Protein AF-A0A2R6EB31-F1 (afdb_monomer_lite)

Foldseek 3Di:
DEAEEEDLDVVVQVVCCVPDPHHYDYDDDDFDADDDPDPVVRQVNRLVRVCVVVVDHHHYD

Secondary structure (DSSP, 8-state):
--EEEE-S-HHHHHHHHHH-SS-EEEE---------S-HHHHHHHHHHHHHHHHSS--B--

Radius of gyration: 11.49 Å; chains: 1; bounding box: 21×27×28 Å

pLDDT: mean 97.03, std 2.13, range [83.0, 98.38]

Structure (mmCIF, N/CA/C/O backbone):
data_AF-A0A2R6EB31-F1
#
_entry.id   AF-A0A2R6EB31-F1
#
loop_
_atom_site.group_PDB
_atom_site.id
_atom_site.type_symbol
_atom_site.label_atom_id
_atom_site.label_alt_id
_atom_site.label_comp_id
_atom_site.label_asym_id
_atom_site.label_entity_id
_atom_site.label_seq_id
_atom_site.pdbx_PDB_ins_code
_atom_site.Cartn_x
_atom_site.Cartn_y
_atom_site.Cartn_z
_atom_site.occupancy
_atom_site.B_iso_or_equiv
_atom_site.auth_seq_id
_atom_site.auth_comp_id
_atom_site.auth_asym_id
_atom_site.auth_atom_id
_atom_site.pdbx_PDB_model_num
ATOM 1 N N . MET A 1 1 ? -13.514 4.801 9.509 1.00 83.00 1 MET A N 1
ATOM 2 C CA . MET A 1 1 ? -12.773 3.528 9.395 1.00 83.00 1 MET A CA 1
ATOM 3 C C . MET A 1 1 ? -11.335 3.879 9.056 1.00 83.00 1 MET A C 1
ATOM 5 O O . MET A 1 1 ? -11.144 4.790 8.260 1.00 83.00 1 MET A O 1
ATOM 9 N N . THR A 1 2 ? -10.355 3.243 9.691 1.00 94.00 2 THR A N 1
ATOM 10 C CA . THR A 1 2 ? -8.931 3.494 9.418 1.00 94.00 2 THR A CA 1
ATOM 11 C C . THR A 1 2 ? -8.492 2.725 8.174 1.00 94.00 2 THR A C 1
ATOM 13 O O . THR A 1 2 ? -8.867 1.566 8.004 1.00 94.00 2 THR A O 1
ATOM 16 N N . LEU A 1 3 ? -7.714 3.367 7.303 1.00 97.12 3 LEU A N 1
ATOM 17 C CA . LEU A 1 3 ? -7.096 2.744 6.137 1.00 97.12 3 LEU A CA 1
ATOM 18 C C . LEU A 1 3 ? -5.730 2.178 6.534 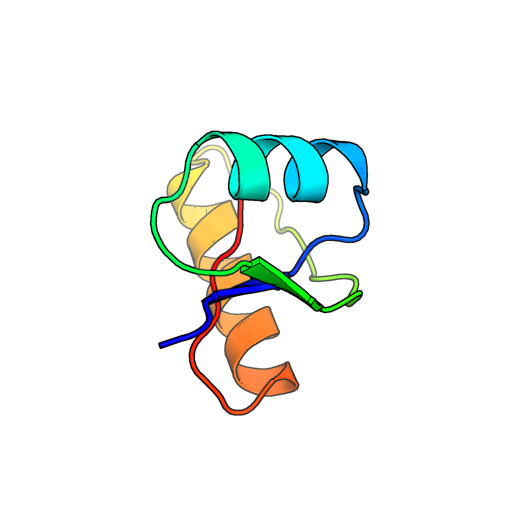1.00 97.12 3 LEU A C 1
ATOM 20 O O . LEU A 1 3 ? -4.873 2.918 7.015 1.00 97.12 3 LEU A O 1
ATOM 24 N N . ARG A 1 4 ? -5.507 0.881 6.308 1.00 98.00 4 ARG A N 1
ATOM 25 C CA . ARG A 1 4 ? -4.174 0.278 6.432 1.00 98.00 4 ARG A CA 1
ATOM 26 C C . ARG A 1 4 ? -3.430 0.396 5.114 1.00 98.00 4 ARG A C 1
ATOM 28 O O . ARG A 1 4 ? -3.825 -0.224 4.128 1.00 98.00 4 ARG A O 1
ATOM 35 N N . PHE A 1 5 ? -2.369 1.190 5.105 1.00 98.38 5 PHE A N 1
ATOM 36 C CA . PHE A 1 5 ? -1.526 1.402 3.940 1.00 98.38 5 PHE A CA 1
ATOM 37 C C . PHE A 1 5 ? -0.272 0.538 4.032 1.00 98.38 5 PHE A C 1
ATOM 39 O O . PHE A 1 5 ? 0.558 0.737 4.921 1.00 98.38 5 PHE A O 1
ATOM 46 N N . VAL A 1 6 ? -0.148 -0.429 3.122 1.00 98.38 6 VAL A N 1
ATOM 47 C CA . VAL A 1 6 ? 0.997 -1.342 3.091 1.00 98.38 6 VAL A CA 1
ATOM 48 C C . VAL A 1 6 ? 2.132 -0.716 2.301 1.00 98.38 6 VAL A C 1
ATOM 50 O O . VAL A 1 6 ? 2.066 -0.602 1.077 1.00 98.38 6 VAL A O 1
ATOM 53 N N . THR A 1 7 ? 3.158 -0.269 3.016 1.00 97.62 7 THR A N 1
ATOM 54 C CA . THR A 1 7 ? 4.344 0.354 2.430 1.00 97.62 7 THR A CA 1
ATOM 55 C C . THR A 1 7 ? 5.470 0.397 3.455 1.00 97.62 7 THR A C 1
ATOM 57 O O . THR A 1 7 ? 5.247 0.677 4.634 1.00 97.62 7 THR A O 1
ATOM 60 N N . THR A 1 8 ? 6.695 0.183 2.989 1.00 96.75 8 THR A N 1
ATOM 61 C CA . THR A 1 8 ? 7.927 0.390 3.764 1.00 96.75 8 THR A CA 1
ATOM 62 C C . THR A 1 8 ? 8.411 1.848 3.674 1.00 96.75 8 THR A C 1
ATOM 64 O O . THR A 1 8 ? 9.305 2.261 4.408 1.00 96.75 8 THR A O 1
ATOM 67 N N . ASN A 1 9 ? 7.823 2.664 2.783 1.00 97.06 9 ASN A N 1
ATOM 68 C CA . ASN A 1 9 ? 8.237 4.045 2.531 1.00 97.06 9 ASN A CA 1
ATOM 69 C C . ASN A 1 9 ? 7.500 5.035 3.462 1.00 97.06 9 ASN A C 1
ATOM 71 O O . ASN A 1 9 ? 6.317 5.316 3.233 1.00 97.06 9 ASN A O 1
ATOM 75 N N . PRO A 1 10 ? 8.184 5.650 4.449 1.00 96.56 10 PRO A N 1
ATOM 76 C CA . PRO A 1 10 ? 7.559 6.599 5.373 1.00 96.56 10 PRO A CA 1
ATOM 77 C C . PRO A 1 10 ? 7.105 7.901 4.692 1.00 96.56 10 PRO A C 1
ATOM 79 O O . PRO A 1 10 ? 6.183 8.559 5.173 1.00 96.56 10 PRO A O 1
ATOM 82 N N . GLY A 1 11 ? 7.710 8.268 3.557 1.00 98.12 11 GLY A N 1
ATOM 83 C CA . GLY A 1 11 ? 7.296 9.411 2.745 1.00 98.12 11 GLY A CA 1
ATOM 84 C C . GLY A 1 11 ? 5.887 9.231 2.182 1.00 98.12 11 GLY A C 1
ATOM 85 O O . GLY A 1 11 ? 5.054 10.117 2.357 1.00 98.12 11 GLY A O 1
ATOM 86 N N . LYS A 1 12 ? 5.584 8.045 1.631 1.00 97.50 12 LYS A N 1
ATOM 87 C CA . LYS A 1 12 ? 4.235 7.708 1.144 1.00 97.50 12 LYS A CA 1
ATOM 88 C C . LYS A 1 12 ? 3.200 7.746 2.272 1.00 97.50 12 LYS A C 1
ATOM 90 O O . LYS A 1 12 ? 2.092 8.231 2.080 1.00 97.50 12 LYS A O 1
ATOM 95 N N . VAL A 1 13 ? 3.555 7.271 3.469 1.00 98.06 13 VAL A N 1
ATOM 96 C CA . VAL A 1 13 ? 2.655 7.319 4.638 1.00 98.06 13 VAL A CA 1
ATOM 97 C C . VAL A 1 13 ? 2.323 8.757 5.018 1.00 98.06 13 VAL A C 1
ATOM 99 O O . VAL A 1 13 ? 1.168 9.063 5.314 1.00 98.06 13 VAL A O 1
ATOM 102 N N . ARG A 1 14 ? 3.324 9.643 5.014 1.00 98.19 14 ARG A N 1
ATOM 103 C CA . ARG A 1 14 ? 3.123 11.067 5.286 1.00 98.19 14 ARG A CA 1
ATOM 104 C C . ARG A 1 14 ? 2.190 11.697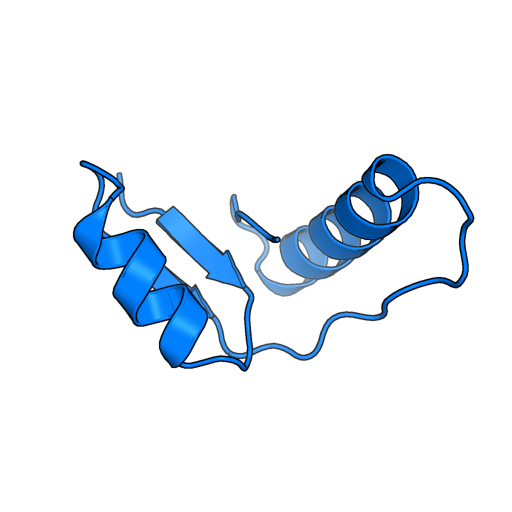 4.247 1.00 98.19 14 ARG A C 1
ATOM 106 O O . ARG A 1 14 ? 1.200 12.299 4.642 1.00 98.19 14 ARG A O 1
ATOM 113 N N . GLU A 1 15 ? 2.447 11.488 2.959 1.00 98.19 15 GLU A N 1
ATOM 114 C CA . GLU A 1 15 ? 1.594 11.999 1.873 1.00 98.19 15 GLU A CA 1
ATOM 115 C C . GLU A 1 15 ? 0.155 11.469 1.970 1.00 98.19 15 GLU A C 1
ATOM 117 O O . GLU A 1 15 ? -0.803 12.236 1.885 1.00 98.19 15 GLU A O 1
ATOM 122 N N . ALA A 1 16 ? -0.026 10.173 2.239 1.00 97.75 16 ALA A N 1
ATOM 123 C CA . ALA A 1 16 ? -1.352 9.581 2.405 1.00 97.75 16 ALA A CA 1
ATOM 124 C C . ALA A 1 16 ? -2.126 10.210 3.577 1.00 97.75 16 ALA A C 1
ATOM 126 O O . ALA A 1 16 ? -3.322 10.459 3.457 1.00 97.75 16 ALA A O 1
ATOM 127 N N . ARG A 1 17 ? -1.452 10.506 4.696 1.00 97.88 17 ARG A N 1
ATOM 128 C CA . ARG A 1 17 ? -2.058 11.197 5.849 1.00 97.88 17 ARG A CA 1
ATOM 129 C C . ARG A 1 17 ? -2.406 12.655 5.559 1.00 97.88 17 ARG A C 1
ATOM 131 O O . ARG A 1 17 ? -3.358 13.163 6.139 1.00 97.88 17 ARG A O 1
ATOM 138 N N . GLU A 1 18 ? -1.636 13.323 4.703 1.00 98.31 18 GLU A N 1
ATOM 139 C CA . GLU A 1 18 ? -1.888 14.708 4.289 1.00 98.31 18 GLU A CA 1
ATOM 140 C C . GLU A 1 18 ? -3.084 14.805 3.327 1.00 98.31 18 GLU A C 1
ATOM 142 O O . GLU A 1 18 ? -3.847 15.769 3.387 1.00 98.31 18 GLU A O 1
ATOM 147 N N . HIS 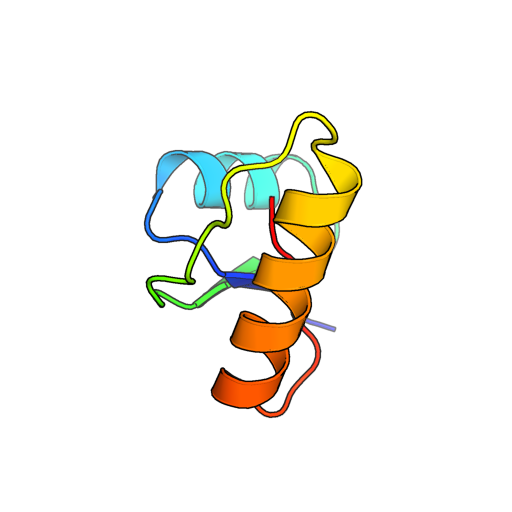A 1 19 ? -3.273 13.808 2.457 1.00 97.62 19 HIS A N 1
ATOM 148 C CA . HIS A 1 19 ? -4.254 13.872 1.370 1.00 97.62 19 HIS A CA 1
ATOM 149 C C . HIS A 1 19 ? -5.555 13.093 1.607 1.00 97.62 19 HIS A C 1
ATOM 151 O O . HIS A 1 19 ? -6.580 13.435 1.012 1.00 97.62 19 HIS A O 1
ATOM 157 N N . LEU A 1 20 ? -5.558 12.053 2.443 1.00 96.38 20 LEU A N 1
ATOM 158 C CA . LEU A 1 20 ? -6.752 11.244 2.695 1.00 96.38 20 LEU A CA 1
ATOM 159 C C . LEU A 1 20 ? -7.514 11.754 3.921 1.00 96.38 20 LEU A C 1
ATOM 161 O O . LEU A 1 20 ? -6.956 11.940 4.995 1.00 96.38 20 LEU A O 1
ATOM 165 N N . ALA A 1 21 ? -8.833 11.907 3.781 1.00 96.19 21 ALA A N 1
ATOM 166 C CA . ALA A 1 21 ? -9.703 12.325 4.884 1.00 96.19 21 ALA A CA 1
ATOM 167 C C . ALA A 1 21 ? -9.859 11.250 5.979 1.00 96.19 21 ALA A C 1
ATOM 169 O O . ALA A 1 21 ? -10.270 11.549 7.099 1.00 96.19 21 ALA A O 1
ATOM 170 N N . SER A 1 22 ? -9.579 9.985 5.649 1.00 96.62 22 SER A N 1
ATOM 171 C CA . SER A 1 22 ? -9.627 8.877 6.607 1.00 96.62 22 SER A CA 1
ATOM 172 C C . SER A 1 22 ? -8.271 8.699 7.296 1.00 96.62 22 SER A C 1
ATOM 174 O O . SER A 1 22 ? -7.247 8.851 6.632 1.00 96.62 22 SER A O 1
ATOM 176 N N . PRO A 1 23 ? -8.234 8.310 8.585 1.00 97.50 23 PRO A N 1
ATOM 177 C CA . PRO A 1 23 ? -6.982 7.982 9.262 1.00 97.50 23 PRO A CA 1
ATOM 178 C C . PRO A 1 23 ? -6.200 6.902 8.507 1.00 97.50 23 PRO A C 1
ATOM 180 O O . PRO A 1 23 ? -6.797 5.933 8.033 1.00 97.50 23 PRO A O 1
ATOM 183 N N . VAL A 1 24 ? -4.874 7.055 8.432 1.00 98.12 24 VAL A N 1
ATOM 184 C CA . VAL A 1 24 ? -3.968 6.107 7.766 1.00 98.12 24 VAL A CA 1
ATOM 185 C C . VAL A 1 24 ? -2.994 5.499 8.774 1.00 98.12 24 VAL A C 1
ATOM 187 O O . VAL A 1 24 ? -2.168 6.199 9.378 1.00 98.12 24 VAL A O 1
ATOM 190 N N . GLU A 1 25 ? -3.058 4.179 8.904 1.00 97.81 25 GLU A N 1
ATOM 191 C CA . GLU A 1 25 ? -2.095 3.360 9.636 1.00 97.81 25 GLU A CA 1
ATOM 192 C C . GLU A 1 25 ? -1.146 2.678 8.654 1.00 97.81 25 GLU A C 1
ATOM 194 O O . GLU A 1 25 ? -1.575 2.098 7.658 1.00 97.81 25 GLU A O 1
ATOM 199 N N . GLN A 1 26 ? 0.155 2.757 8.931 1.00 98.12 26 GLN A N 1
ATOM 200 C CA . GLN A 1 26 ? 1.155 2.052 8.141 1.00 98.12 26 GLN A CA 1
ATOM 201 C C . GLN A 1 26 ? 1.168 0.580 8.545 1.00 98.12 26 GLN A C 1
ATOM 203 O O . GLN A 1 26 ? 1.260 0.263 9.731 1.00 98.12 26 GLN A O 1
ATOM 208 N N . LEU A 1 27 ? 1.139 -0.302 7.553 1.00 98.12 27 LEU A N 1
ATOM 209 C CA . LEU A 1 27 ? 1.526 -1.694 7.711 1.00 98.12 27 LEU A CA 1
ATOM 210 C C . LEU A 1 27 ? 2.870 -1.889 7.011 1.00 98.12 27 LEU A C 1
ATOM 212 O O . LEU A 1 27 ? 2.954 -1.832 5.784 1.00 98.12 27 LEU A O 1
ATOM 216 N N . ASP A 1 28 ? 3.917 -2.079 7.805 1.00 97.38 28 ASP A N 1
ATOM 217 C CA . ASP A 1 28 ? 5.270 -2.301 7.304 1.00 97.38 28 ASP A CA 1
ATOM 218 C C . ASP A 1 28 ? 5.426 -3.767 6.882 1.00 97.38 28 ASP A C 1
ATOM 220 O O . ASP A 1 28 ? 5.705 -4.652 7.692 1.00 97.38 28 ASP A O 1
ATOM 224 N N . PHE A 1 29 ? 5.128 -4.035 5.613 1.00 96.69 29 PHE A N 1
ATOM 225 C CA . PHE A 1 29 ? 5.240 -5.356 5.013 1.00 96.69 29 PHE A CA 1
ATOM 226 C C . PHE A 1 29 ? 5.792 -5.233 3.596 1.00 96.69 29 PHE A C 1
ATOM 228 O O . PHE A 1 29 ? 5.235 -4.517 2.760 1.00 96.69 29 PHE A O 1
ATOM 235 N N . ASP A 1 30 ? 6.880 -5.956 3.335 1.00 95.44 30 ASP A N 1
ATOM 236 C CA . ASP A 1 30 ? 7.510 -6.013 2.022 1.00 95.44 30 ASP A CA 1
ATOM 237 C C . ASP A 1 30 ? 6.722 -6.950 1.100 1.00 95.44 30 ASP A C 1
ATOM 239 O O . ASP A 1 30 ? 6.727 -8.178 1.231 1.00 95.44 30 ASP A O 1
ATOM 243 N N . THR A 1 31 ? 5.957 -6.349 0.198 1.00 93.75 31 THR A N 1
ATOM 244 C CA . THR A 1 31 ? 5.100 -7.062 -0.747 1.00 93.75 31 THR A CA 1
ATOM 245 C C . THR A 1 31 ? 5.860 -7.401 -2.027 1.00 93.75 31 THR A C 1
ATOM 247 O O . THR A 1 31 ? 6.516 -6.518 -2.576 1.00 93.75 31 THR A O 1
ATOM 250 N N . PRO A 1 32 ? 5.694 -8.610 -2.592 1.00 93.94 32 PRO A N 1
ATOM 251 C CA . PRO A 1 32 ? 6.302 -8.944 -3.874 1.00 93.94 32 PRO A CA 1
ATOM 252 C C . PRO A 1 32 ? 5.726 -8.078 -5.002 1.00 93.94 32 PRO A C 1
ATOM 254 O O . PRO A 1 32 ? 4.505 -7.989 -5.168 1.00 93.94 32 PRO A O 1
ATOM 257 N N . GLU A 1 33 ? 6.609 -7.497 -5.812 1.00 94.25 33 GLU A N 1
ATOM 258 C CA . GLU A 1 33 ? 6.261 -6.738 -7.014 1.00 94.25 33 GLU A CA 1
ATOM 259 C C . GLU A 1 33 ? 6.707 -7.514 -8.255 1.00 94.25 33 GLU A C 1
ATOM 261 O O . GLU A 1 33 ? 7.893 -7.760 -8.488 1.00 94.25 33 GLU A O 1
ATOM 266 N N . ILE A 1 34 ? 5.728 -7.960 -9.039 1.00 97.25 34 ILE A N 1
ATOM 267 C CA . ILE A 1 34 ? 5.987 -8.672 -10.290 1.00 97.25 34 ILE A CA 1
ATOM 268 C C . ILE A 1 34 ? 6.527 -7.711 -11.350 1.00 97.25 34 ILE A C 1
ATOM 270 O O . ILE A 1 34 ? 6.180 -6.534 -11.373 1.00 97.25 34 ILE A O 1
ATOM 274 N N . GLN A 1 35 ? 7.324 -8.236 -12.277 1.00 97.94 35 GLN A N 1
ATOM 275 C CA . GLN A 1 35 ? 7.661 -7.509 -13.497 1.00 97.94 35 GLN A CA 1
ATOM 276 C C . GLN A 1 35 ? 6.459 -7.556 -14.446 1.00 97.94 35 GLN A C 1
ATOM 278 O O . GLN A 1 35 ? 6.024 -8.639 -14.840 1.00 97.94 35 GLN A O 1
ATOM 283 N N . ALA A 1 36 ? 5.911 -6.395 -14.791 1.00 97.50 36 ALA A N 1
ATOM 284 C CA . ALA A 1 36 ? 4.809 -6.247 -15.734 1.00 97.50 36 ALA A CA 1
ATOM 285 C C . ALA A 1 36 ? 4.882 -4.870 -16.408 1.00 97.50 36 ALA A C 1
ATOM 287 O O . ALA A 1 36 ? 5.388 -3.917 -15.820 1.00 97.50 36 ALA A O 1
ATOM 288 N N . GLU A 1 37 ? 4.361 -4.762 -17.630 1.00 97.44 37 GLU A N 1
ATOM 289 C CA . GLU A 1 37 ? 4.293 -3.483 -18.358 1.00 97.44 37 GLU A CA 1
ATOM 290 C C . GLU A 1 37 ? 3.157 -2.577 -17.851 1.00 97.44 37 GLU A C 1
ATOM 292 O O . GLU A 1 37 ? 3.217 -1.360 -18.004 1.00 97.44 37 GLU A O 1
ATOM 297 N N . ASP A 1 38 ? 2.132 -3.166 -17.229 1.00 97.31 38 ASP A N 1
ATOM 298 C CA . ASP A 1 38 ? 0.988 -2.454 -16.662 1.00 97.31 38 ASP A CA 1
ATOM 299 C C . ASP A 1 38 ? 1.137 -2.270 -15.146 1.00 97.31 38 ASP A C 1
ATOM 301 O O . ASP A 1 38 ? 1.216 -3.243 -14.388 1.00 97.31 38 ASP A O 1
ATOM 305 N N . LEU A 1 39 ? 1.092 -1.014 -14.692 1.00 96.88 39 LEU A N 1
ATOM 306 C CA . LEU A 1 39 ? 1.103 -0.673 -13.267 1.00 96.88 39 LEU A CA 1
ATOM 307 C C . LEU A 1 39 ? -0.112 -1.255 -12.534 1.00 96.88 39 LEU A C 1
ATOM 309 O O . LEU A 1 39 ? 0.004 -1.645 -11.371 1.00 96.88 39 LEU A O 1
ATOM 313 N N . GLY A 1 40 ? -1.260 -1.372 -13.211 1.00 97.75 40 GLY A N 1
ATOM 314 C CA . GLY A 1 40 ? -2.457 -1.992 -12.648 1.00 97.75 40 GLY A CA 1
ATOM 315 C C . GLY A 1 40 ? -2.222 -3.450 -12.250 1.00 97.75 40 GLY A C 1
ATOM 316 O O . GLY A 1 40 ? -2.610 -3.866 -11.156 1.00 97.75 40 GLY A O 1
ATOM 317 N N . ALA A 1 41 ? -1.527 -4.220 -13.089 1.00 98.06 41 ALA A N 1
ATOM 318 C CA . ALA A 1 41 ? -1.143 -5.598 -12.799 1.00 98.06 41 ALA A CA 1
ATOM 319 C C . ALA A 1 41 ? -0.193 -5.704 -11.592 1.00 98.06 41 ALA A C 1
ATOM 321 O O . ALA A 1 41 ? -0.401 -6.569 -10.732 1.00 98.06 41 ALA A O 1
ATOM 322 N N . VAL A 1 42 ? 0.799 -4.810 -11.489 1.00 98.06 42 VAL A N 1
ATOM 323 C CA . VAL A 1 42 ? 1.720 -4.749 -10.338 1.00 98.06 42 VAL A CA 1
ATOM 324 C C . VAL A 1 42 ? 0.943 -4.454 -9.053 1.00 98.06 42 VAL A C 1
ATOM 326 O O . VAL A 1 42 ? 1.002 -5.238 -8.101 1.00 98.06 42 VAL A O 1
ATOM 329 N N . ALA A 1 43 ? 0.133 -3.391 -9.050 1.00 97.69 43 ALA A N 1
ATOM 330 C CA . ALA A 1 43 ? -0.662 -2.980 -7.896 1.00 97.69 43 ALA A CA 1
ATOM 331 C C . ALA A 1 43 ? -1.677 -4.055 -7.477 1.00 97.69 43 ALA A C 1
ATOM 333 O O . ALA A 1 43 ? -1.823 -4.350 -6.290 1.00 97.69 43 ALA A O 1
ATOM 334 N N . ALA A 1 44 ? -2.347 -4.711 -8.429 1.00 98.00 44 ALA A N 1
ATOM 335 C CA . ALA A 1 44 ? -3.296 -5.782 -8.136 1.00 98.00 44 ALA A CA 1
ATOM 336 C C . ALA A 1 44 ? -2.615 -7.014 -7.522 1.00 98.00 44 ALA A C 1
ATOM 338 O O . ALA A 1 44 ? -3.168 -7.634 -6.607 1.00 98.00 44 ALA A O 1
ATOM 339 N N . HIS A 1 45 ? -1.422 -7.385 -7.998 1.00 98.19 45 HIS A N 1
ATOM 340 C CA . HIS A 1 45 ? -0.653 -8.478 -7.406 1.00 98.19 45 HIS A CA 1
ATOM 341 C C . HIS A 1 45 ? -0.230 -8.134 -5.972 1.00 98.19 45 HIS A C 1
ATOM 343 O O . HIS A 1 45 ? -0.488 -8.910 -5.043 1.00 98.19 45 HIS A O 1
ATOM 349 N N . LYS A 1 46 ? 0.331 -6.933 -5.798 1.00 97.94 46 LYS A N 1
ATOM 350 C CA . LYS A 1 46 ? 0.749 -6.360 -4.517 1.00 97.94 46 LYS A CA 1
ATOM 351 C C . LYS A 1 46 ? -0.396 -6.339 -3.503 1.00 97.94 46 LYS A C 1
ATOM 353 O O . LYS A 1 46 ? -0.267 -6.897 -2.414 1.00 97.94 46 LYS A O 1
ATOM 358 N N . ALA A 1 47 ? -1.560 -5.812 -3.890 1.00 97.94 47 ALA A N 1
ATOM 359 C CA . ALA A 1 47 ? -2.756 -5.726 -3.051 1.00 97.94 47 ALA A CA 1
ATOM 360 C C . ALA A 1 47 ? -3.251 -7.103 -2.593 1.00 97.94 47 ALA A C 1
ATOM 362 O O . ALA A 1 47 ? -3.624 -7.281 -1.436 1.00 97.94 47 ALA A O 1
ATOM 363 N N . ARG A 1 48 ? -3.227 -8.110 -3.477 1.00 98.06 48 ARG A N 1
ATOM 364 C CA . ARG A 1 48 ? -3.638 -9.477 -3.121 1.00 98.06 48 ARG A CA 1
ATOM 365 C C . ARG A 1 48 ? -2.679 -10.113 -2.117 1.00 98.06 48 ARG A C 1
ATOM 367 O O . ARG A 1 48 ? -3.136 -10.829 -1.230 1.00 98.06 48 ARG A O 1
ATOM 374 N N . ALA A 1 49 ? -1.371 -9.889 -2.256 1.00 98.12 49 ALA A N 1
ATOM 375 C CA . ALA A 1 49 ? -0.383 -10.363 -1.289 1.00 98.12 49 ALA A CA 1
ATOM 376 C C . ALA A 1 49 ? -0.550 -9.667 0.068 1.00 98.12 49 ALA A C 1
ATOM 378 O O . ALA A 1 49 ? -0.648 -10.343 1.091 1.00 98.12 49 ALA A O 1
ATOM 379 N N . ALA A 1 50 ? -0.683 -8.341 0.052 1.00 98.25 50 ALA A N 1
ATOM 380 C CA . ALA A 1 50 ? -0.932 -7.519 1.226 1.00 98.25 50 ALA A CA 1
ATOM 381 C C . ALA A 1 50 ? -2.212 -7.934 1.971 1.00 98.25 50 ALA A C 1
ATOM 383 O O . ALA A 1 50 ? -2.180 -8.147 3.178 1.00 98.25 50 ALA A O 1
ATOM 384 N N . TYR A 1 51 ? -3.320 -8.133 1.251 1.00 98.12 51 TYR A N 1
ATOM 385 C CA . TYR A 1 51 ? -4.592 -8.570 1.831 1.00 98.12 51 TYR A CA 1
ATOM 386 C C . TYR A 1 51 ? -4.481 -9.944 2.502 1.00 98.12 51 TYR A C 1
ATOM 388 O O . TYR A 1 51 ? -4.981 -10.134 3.607 1.00 98.12 51 TYR A O 1
ATOM 396 N N . ARG A 1 52 ? -3.787 -10.904 1.871 1.00 97.75 52 ARG A N 1
ATOM 397 C CA . ARG A 1 52 ? -3.554 -12.227 2.476 1.00 97.75 52 ARG A CA 1
ATOM 398 C C . ARG A 1 52 ? -2.715 -12.147 3.749 1.00 97.75 52 ARG A C 1
ATOM 400 O O . ARG A 1 52 ? -2.962 -12.922 4.663 1.00 97.75 52 ARG A O 1
ATOM 407 N N . HIS A 1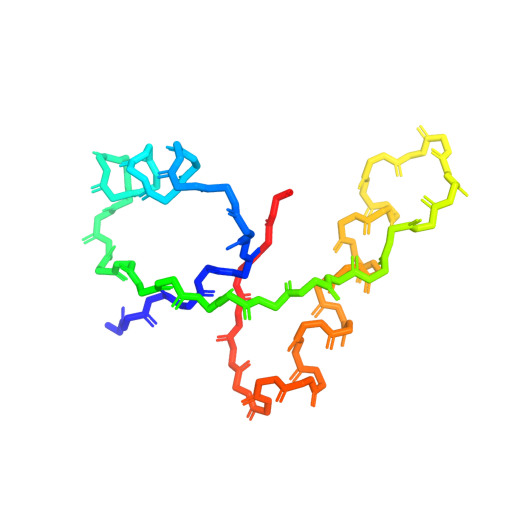 53 ? -1.735 -11.245 3.795 1.00 97.62 53 HIS A N 1
ATOM 408 C CA . HIS A 1 53 ? -0.903 -11.034 4.978 1.00 97.62 53 HIS A CA 1
ATOM 409 C C . HIS A 1 53 ? -1.683 -10.352 6.111 1.00 97.62 53 HIS A C 1
ATOM 411 O O . HIS A 1 53 ? -1.625 -10.799 7.251 1.00 97.62 53 HIS A O 1
ATOM 417 N N . ALA A 1 54 ? -2.437 -9.299 5.791 1.00 97.06 54 ALA A N 1
ATOM 418 C CA . ALA A 1 54 ? -3.172 -8.507 6.771 1.00 97.06 54 ALA A CA 1
ATOM 419 C C . ALA A 1 54 ? -4.456 -9.186 7.276 1.00 97.06 54 ALA A C 1
ATOM 421 O O . ALA A 1 54 ? -4.932 -8.835 8.350 1.00 97.06 54 ALA A O 1
ATOM 422 N N . ALA A 1 55 ? -5.041 -10.101 6.489 1.00 97.00 55 ALA A N 1
ATOM 423 C CA . ALA A 1 55 ? -6.366 -10.695 6.714 1.00 97.00 55 ALA A CA 1
ATOM 424 C C . ALA A 1 55 ? -7.501 -9.661 6.900 1.00 97.00 55 ALA A C 1
ATOM 426 O O . ALA A 1 55 ? -8.580 -9.977 7.397 1.00 97.00 55 ALA A O 1
ATOM 427 N N . GLU A 1 56 ? -7.268 -8.425 6.460 1.00 95.62 56 GLU A N 1
ATOM 428 C CA . GLU A 1 56 ? -8.148 -7.271 6.601 1.00 95.62 56 GLU A CA 1
ATOM 429 C C . GLU A 1 56 ? -8.020 -6.370 5.356 1.00 95.62 56 GLU A C 1
ATOM 431 O O . GLU A 1 56 ? -7.042 -6.488 4.610 1.00 95.62 56 GLU A O 1
ATOM 436 N N . PRO A 1 57 ? -8.983 -5.467 5.084 1.00 96.81 57 PRO A N 1
ATOM 437 C CA . PRO A 1 57 ? -8.876 -4.520 3.976 1.00 96.81 57 PRO A CA 1
ATOM 438 C C . PRO A 1 57 ? -7.617 -3.645 4.065 1.00 96.81 57 PRO A C 1
ATOM 440 O O . PRO A 1 57 ? -7.298 -3.099 5.125 1.00 96.81 57 PRO A O 1
ATOM 443 N N . VAL A 1 58 ? -6.935 -3.477 2.930 1.00 97.88 58 VAL A N 1
ATOM 444 C CA . VAL A 1 58 ? -5.694 -2.702 2.799 1.00 97.88 58 VAL A CA 1
ATOM 445 C C . VAL A 1 58 ? -5.692 -1.860 1.527 1.00 97.88 58 VAL A C 1
ATOM 447 O O . VAL A 1 58 ? -6.394 -2.177 0.566 1.00 97.88 58 VAL A O 1
ATOM 450 N N . ILE A 1 59 ? -4.863 -0.819 1.511 1.00 97.56 59 ILE A N 1
ATOM 451 C CA . ILE A 1 59 ? -4.491 -0.071 0.307 1.00 97.56 59 ILE A CA 1
ATOM 452 C C . ILE A 1 59 ? -2.995 -0.240 0.026 1.00 97.56 59 ILE A C 1
ATOM 454 O O . ILE A 1 59 ? -2.199 -0.453 0.944 1.00 97.56 59 ILE A O 1
ATOM 458 N N . VAL A 1 60 ? -2.629 -0.154 -1.249 1.00 97.56 60 VAL A N 1
ATOM 459 C CA . VAL A 1 60 ? -1.254 -0.193 -1.762 1.00 97.56 60 VAL A CA 1
ATOM 460 C C . VAL A 1 60 ? -1.102 0.888 -2.828 1.00 97.56 60 VAL A C 1
ATOM 462 O O . VAL A 1 60 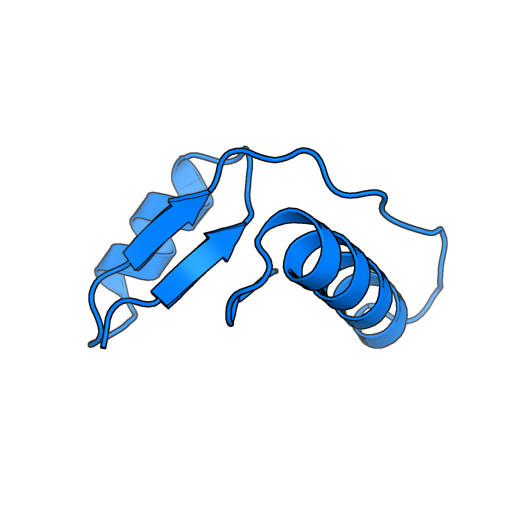? -2.105 1.374 -3.351 1.00 97.56 60 VAL A O 1
ATOM 465 N N . ASP A 1 61 ? 0.144 1.218 -3.146 1.00 94.94 61 ASP A N 1
ATOM 466 C CA . ASP A 1 61 ? 0.550 2.086 -4.254 1.00 94.94 61 ASP A CA 1
ATOM 467 C C . ASP A 1 61 ? 1.853 1.555 -4.856 1.00 94.94 61 ASP A C 1
ATOM 469 O O . ASP A 1 61 ? 2.813 1.315 -4.071 1.00 94.94 61 ASP A O 1
#

Seq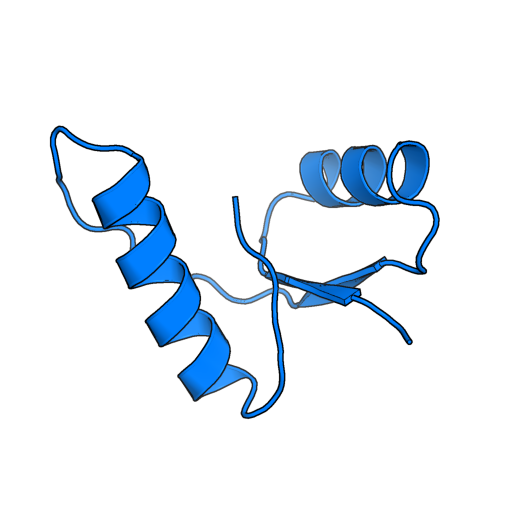uence (61 aa):
MTLRFVTTNPGKVREAREHLASPVEQLDFDTPEIQAEDLGAVAAHKARAAYRHAAEPVIVD